Protein AF-A0A433VW02-F1 (afdb_monomer_lite)

InterPro domains:
  IPR007791 Co-chaperone DjlA, N-terminal [PF05099] (70-134)
  IPR029024 TerB-like [G3DSA:1.10.3680.10] (3-135)
  IPR029024 TerB-like [SSF158682] (6-134)

Radius of gyration: 13.64 Å; chains: 1; bounding box: 32×32×31 Å

Organism: NCBI:txid232991

Sequence (135 aa):
MLKSLQSFLGVLSQPESHQDEREATIELMIMTMYVDKSLKLAEDDVINQYLSHITWESPLTIEQYLGKATARVRASLSDAEKRKTLLEEINTKFSSREVKQQALKACHNLAAADGDLISEEKEFLDTVAQVFQVG

Secondary structure (DSSP, 8-state):
-HHHHHHHHHHHT-TTS-HHHHHHHHHHHHHHHTSSS---HHHHHHHHHHHHHS----SS-HHHHHHHHHHHHHHHTTSHHHHHHHHHHHHHH--SHHHHHHHHHHHHHHHGGGS---HHHHHHHHHHHHHHT--

pLDDT: mean 86.2, std 12.55, range [40.53, 96.94]

Structure (mmCIF, N/CA/C/O backbone):
data_AF-A0A433VW02-F1
#
_entry.id   AF-A0A433VW02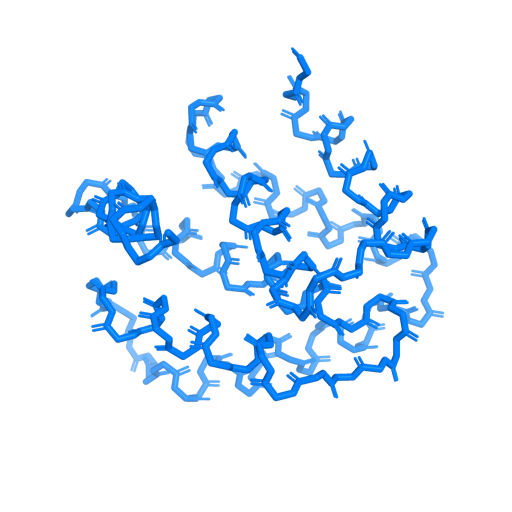-F1
#
loop_
_atom_site.group_PDB
_atom_site.id
_atom_site.type_symbol
_atom_site.label_atom_id
_atom_site.label_alt_id
_atom_site.label_comp_id
_atom_site.label_asym_id
_atom_site.label_entity_id
_atom_site.label_seq_id
_atom_site.pdbx_PDB_ins_code
_atom_site.Cartn_x
_atom_site.Cartn_y
_atom_site.Cartn_z
_atom_site.occupancy
_atom_site.B_iso_or_equiv
_atom_site.auth_seq_id
_atom_site.auth_comp_id
_atom_site.auth_asym_id
_atom_site.auth_atom_id
_atom_site.pdbx_PDB_model_num
ATOM 1 N N . MET A 1 1 ? -5.522 -18.968 -11.756 1.00 46.88 1 MET A N 1
ATOM 2 C CA . MET A 1 1 ? -5.396 -17.541 -11.396 1.00 46.88 1 MET A CA 1
ATOM 3 C C . MET A 1 1 ? -6.634 -16.998 -10.687 1.00 46.88 1 MET A C 1
ATOM 5 O O . MET A 1 1 ? -6.520 -16.710 -9.511 1.00 46.88 1 MET A O 1
ATOM 9 N N . LEU A 1 2 ? -7.828 -16.957 -11.298 1.00 40.53 2 LEU A N 1
ATOM 10 C CA . LEU A 1 2 ? -9.026 -16.326 -10.691 1.00 40.53 2 LEU A CA 1
ATOM 11 C C . LEU A 1 2 ? -9.429 -16.823 -9.281 1.00 40.53 2 LEU A C 1
ATOM 13 O O . LEU A 1 2 ? -9.805 -16.018 -8.435 1.00 40.53 2 LEU A O 1
ATOM 17 N N . LYS A 1 3 ? -9.294 -18.126 -8.982 1.00 45.38 3 LYS A N 1
ATOM 18 C CA . LYS A 1 3 ? -9.642 -18.674 -7.652 1.00 45.38 3 LYS A CA 1
ATOM 19 C C . LYS A 1 3 ? -8.754 -18.158 -6.512 1.00 45.38 3 LYS A C 1
ATOM 21 O O . LYS A 1 3 ? -9.247 -18.033 -5.394 1.00 45.38 3 LYS A O 1
ATOM 26 N N . SER A 1 4 ? -7.469 -17.874 -6.760 1.00 54.41 4 SER A N 1
ATOM 27 C CA . SER A 1 4 ? -6.584 -17.378 -5.695 1.00 54.41 4 SER A CA 1
ATOM 28 C C . SER A 1 4 ? -6.826 -15.903 -5.408 1.00 54.41 4 SER A C 1
ATOM 30 O O . SER A 1 4 ? -6.734 -15.512 -4.252 1.00 54.41 4 SER A O 1
ATOM 32 N N . LEU A 1 5 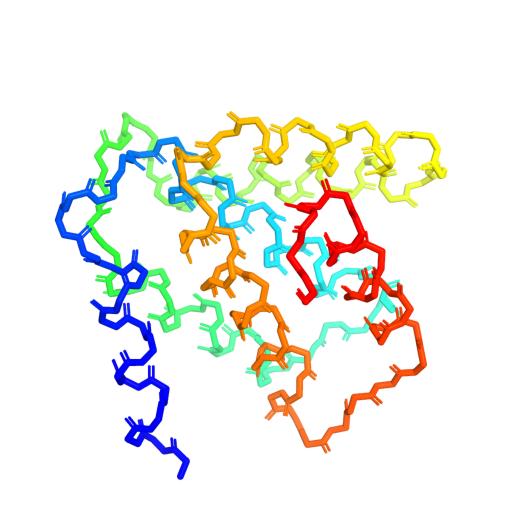? -7.197 -15.117 -6.426 1.00 53.28 5 LEU A N 1
ATOM 33 C CA . LEU A 1 5 ? -7.544 -13.707 -6.270 1.00 53.28 5 LEU A CA 1
ATOM 34 C C . LEU A 1 5 ? -8.869 -13.537 -5.510 1.00 53.28 5 LEU A C 1
ATOM 36 O O . LEU A 1 5 ? -8.925 -12.770 -4.563 1.00 53.28 5 LEU A O 1
ATOM 40 N N . GLN A 1 6 ? -9.904 -14.326 -5.819 1.00 57.38 6 GLN A N 1
ATOM 41 C CA . GLN A 1 6 ? -11.182 -14.285 -5.084 1.00 57.38 6 GLN A CA 1
ATOM 42 C C . GLN A 1 6 ? -11.047 -14.710 -3.614 1.00 57.38 6 GLN A C 1
ATOM 44 O O . GLN A 1 6 ? -11.581 -14.054 -2.724 1.00 57.38 6 GLN A O 1
ATOM 49 N N . SER A 1 7 ? -10.296 -15.785 -3.342 1.00 57.34 7 SER A N 1
ATOM 50 C CA . SER A 1 7 ? -9.976 -16.210 -1.970 1.00 57.34 7 SER A CA 1
ATOM 51 C C . SER A 1 7 ? -9.201 -15.139 -1.204 1.00 57.34 7 SER A C 1
ATOM 53 O O . SER A 1 7 ? -9.355 -15.019 0.006 1.00 57.34 7 SER A O 1
ATOM 55 N N . PHE A 1 8 ? -8.350 -14.401 -1.904 1.00 60.44 8 PHE A N 1
ATOM 56 C CA . PHE A 1 8 ? -7.512 -13.362 -1.343 1.00 60.44 8 PHE A CA 1
ATOM 57 C C . PHE A 1 8 ? -8.312 -12.087 -1.028 1.00 60.44 8 PHE A C 1
ATOM 59 O O . PHE A 1 8 ? -8.275 -11.596 0.099 1.00 60.44 8 PHE A O 1
ATOM 66 N N . LEU A 1 9 ? -9.109 -11.612 -1.988 1.00 61.78 9 LEU A N 1
ATOM 67 C CA . LEU A 1 9 ? -10.003 -10.468 -1.819 1.00 61.78 9 LEU A CA 1
ATOM 68 C C . LEU A 1 9 ? -11.028 -10.717 -0.712 1.00 61.78 9 LEU A C 1
ATOM 70 O O . LEU A 1 9 ? -11.280 -9.822 0.086 1.00 61.78 9 LEU A O 1
ATOM 74 N N . GLY A 1 10 ? -11.552 -11.941 -0.590 1.00 61.34 10 GLY A N 1
ATOM 75 C CA . GLY A 1 10 ? -12.491 -12.304 0.475 1.00 61.34 10 GLY A CA 1
ATOM 76 C C . GLY A 1 10 ? -11.913 -12.236 1.893 1.00 61.34 10 GLY A C 1
ATOM 77 O O . GLY A 1 10 ? -12.675 -12.193 2.853 1.00 61.34 10 GLY A O 1
ATOM 78 N N . VAL A 1 11 ? -10.587 -12.217 2.045 1.00 60.25 11 VAL A N 1
ATOM 79 C CA . VAL A 1 11 ? -9.917 -12.085 3.346 1.00 60.25 11 VAL A CA 1
ATOM 80 C C . VAL A 1 11 ? -9.691 -10.614 3.711 1.00 60.25 11 VAL A C 1
ATOM 82 O O . VAL A 1 11 ? -9.903 -10.235 4.855 1.00 60.25 11 VAL A O 1
ATOM 85 N N . LEU A 1 12 ? -9.339 -9.764 2.744 1.00 59.03 12 LEU A N 1
ATOM 86 C CA . LEU A 1 12 ? -9.226 -8.320 2.983 1.00 59.03 12 LEU A CA 1
ATOM 87 C C . LEU A 1 12 ? -10.582 -7.599 3.013 1.00 59.03 12 LEU A C 1
ATOM 89 O O . LEU A 1 12 ? -10.715 -6.535 3.605 1.00 59.03 12 LEU A O 1
ATOM 93 N N . SER A 1 13 ? -11.599 -8.191 2.390 1.00 59.53 13 SER A N 1
ATOM 94 C CA . SER A 1 13 ? -12.973 -7.675 2.364 1.00 59.53 13 SER A CA 1
ATOM 95 C C . SER A 1 13 ? -13.820 -8.212 3.522 1.00 59.53 13 SER A C 1
ATOM 97 O O . SER A 1 13 ? -15.049 -8.151 3.463 1.00 59.53 13 SER A O 1
ATOM 99 N N . GLN A 1 14 ? -13.189 -8.794 4.551 1.00 62.41 14 GLN A N 1
ATOM 100 C CA . GLN A 1 14 ? -13.905 -9.315 5.714 1.00 62.41 14 GLN A CA 1
ATOM 101 C C . GLN A 1 14 ? -14.678 -8.175 6.398 1.00 62.41 14 GLN A C 1
ATOM 103 O O . GLN A 1 14 ? -14.114 -7.097 6.601 1.00 62.41 14 GLN A O 1
ATOM 108 N N . PRO A 1 15 ? -15.935 -8.409 6.816 1.00 55.59 15 PRO A N 1
ATOM 109 C CA . PRO A 1 15 ? -16.729 -7.416 7.539 1.00 55.59 15 PRO A CA 1
ATOM 110 C C . PRO A 1 15 ? -16.051 -6.915 8.821 1.00 55.59 15 PRO A C 1
ATOM 112 O O . PRO A 1 15 ? -16.314 -5.800 9.254 1.00 55.59 15 PRO A O 1
ATOM 115 N N . GLU A 1 16 ? -15.177 -7.733 9.416 1.00 59.25 16 GLU A N 1
ATOM 116 C CA . GLU A 1 16 ? -14.451 -7.402 10.647 1.00 59.25 16 GLU A CA 1
ATOM 117 C C . GLU A 1 16 ? -13.255 -6.463 10.432 1.00 59.25 16 GLU A C 1
ATOM 119 O O . GLU A 1 16 ? -12.751 -5.909 11.404 1.00 59.25 16 GLU A O 1
ATOM 124 N N . SER A 1 17 ? -12.812 -6.241 9.186 1.00 66.69 17 SER A N 1
ATOM 125 C CA . SER A 1 17 ? -11.786 -5.232 8.908 1.00 66.69 17 SER A CA 1
ATOM 126 C C . SER A 1 17 ? -12.359 -3.835 9.134 1.00 66.69 17 SER A C 1
ATOM 128 O O . SER A 1 17 ? -13.411 -3.496 8.586 1.00 66.69 17 SER A O 1
ATOM 130 N N . HIS A 1 18 ? -11.661 -3.011 9.911 1.00 86.31 18 HIS A N 1
ATOM 131 C CA . HIS A 1 18 ? -12.082 -1.638 10.177 1.00 86.31 18 HIS A CA 1
ATOM 132 C C . HIS A 1 18 ? -11.855 -0.740 8.951 1.00 86.31 18 HIS A C 1
ATOM 134 O O . HIS A 1 18 ? -10.903 -0.934 8.197 1.00 86.31 18 HIS A O 1
ATOM 140 N N . GLN A 1 19 ? -12.687 0.292 8.770 1.00 91.25 19 GLN A N 1
ATOM 141 C CA . GLN A 1 19 ? -12.555 1.259 7.667 1.00 91.25 19 GLN A CA 1
ATOM 142 C C . GLN A 1 19 ? -11.122 1.821 7.535 1.00 91.25 19 GLN A C 1
ATOM 144 O O . GLN A 1 19 ? -10.610 1.915 6.423 1.00 91.25 19 GLN A O 1
ATOM 149 N N . ASP A 1 20 ? -10.446 2.099 8.655 1.00 92.50 20 ASP A N 1
ATOM 150 C CA . ASP A 1 20 ? -9.046 2.546 8.698 1.00 92.50 20 ASP A CA 1
ATOM 151 C C . ASP A 1 20 ? -8.062 1.559 8.036 1.00 92.50 20 ASP A C 1
ATOM 153 O O . ASP A 1 20 ? -7.098 1.981 7.400 1.00 92.50 20 ASP A O 1
ATOM 157 N N . GLU A 1 21 ? -8.293 0.250 8.153 1.00 92.25 21 GLU A N 1
ATOM 158 C CA . GLU A 1 21 ? -7.456 -0.786 7.532 1.00 92.25 21 GLU A CA 1
ATOM 159 C C . GLU A 1 21 ? -7.724 -0.903 6.033 1.00 92.25 21 GLU A C 1
ATOM 161 O O . GLU A 1 21 ? -6.799 -1.117 5.246 1.00 92.25 21 GLU A O 1
ATOM 166 N N . ARG A 1 22 ? -8.986 -0.733 5.622 1.00 92.06 22 ARG A N 1
ATOM 167 C CA . ARG A 1 22 ? -9.374 -0.718 4.205 1.00 92.06 22 ARG A CA 1
ATOM 168 C C . ARG A 1 22 ? -8.726 0.474 3.505 1.00 92.06 22 ARG A C 1
ATOM 170 O O . ARG A 1 22 ? -8.117 0.308 2.452 1.00 92.06 22 ARG A O 1
ATOM 177 N N . GLU A 1 23 ? -8.791 1.643 4.136 1.00 95.00 23 GLU A N 1
ATOM 178 C CA . GLU A 1 23 ? -8.110 2.872 3.724 1.00 95.00 23 GLU A CA 1
ATOM 179 C C . GLU A 1 23 ? -6.589 2.683 3.629 1.00 95.00 23 GLU A C 1
ATOM 181 O O . GLU A 1 23 ? -6.000 2.935 2.577 1.00 95.00 23 GLU A O 1
ATOM 186 N N . ALA A 1 24 ? -5.963 2.138 4.674 1.00 95.19 24 ALA A N 1
ATOM 187 C CA . ALA A 1 24 ? -4.529 1.852 4.691 1.00 95.19 24 ALA A CA 1
ATOM 188 C C . ALA A 1 24 ? -4.104 0.850 3.602 1.00 95.19 24 ALA A C 1
ATOM 190 O O . ALA A 1 24 ? -3.046 1.004 2.992 1.00 95.19 24 ALA A O 1
ATOM 191 N N . THR A 1 25 ? -4.939 -0.152 3.316 1.00 94.06 25 THR A N 1
ATOM 192 C CA . THR A 1 25 ? -4.699 -1.115 2.231 1.00 94.06 25 THR A CA 1
ATOM 193 C C . THR A 1 25 ? -4.752 -0.430 0.868 1.00 94.06 25 THR A C 1
ATOM 195 O O . THR A 1 25 ? -3.871 -0.662 0.046 1.00 94.06 25 THR A O 1
ATOM 198 N N . ILE A 1 26 ? -5.729 0.455 0.636 1.00 94.44 26 ILE A N 1
ATOM 199 C CA . ILE A 1 26 ? -5.814 1.244 -0.603 1.00 94.44 26 ILE A CA 1
ATOM 200 C C . ILE A 1 26 ? -4.568 2.119 -0.762 1.00 94.44 26 ILE A C 1
ATOM 202 O O . ILE A 1 26 ? -3.958 2.114 -1.828 1.00 94.44 26 ILE A O 1
ATOM 206 N N . GLU A 1 27 ? -4.154 2.840 0.284 1.00 96.31 27 GLU A N 1
ATOM 207 C CA . GLU A 1 27 ? -2.942 3.668 0.229 1.00 96.31 27 GLU A CA 1
ATOM 208 C C . GLU A 1 27 ? -1.700 2.831 -0.098 1.00 96.31 27 GLU A C 1
ATOM 210 O O . GLU A 1 27 ? -0.911 3.231 -0.952 1.00 96.31 27 GLU A O 1
ATOM 215 N N . LEU A 1 28 ? -1.555 1.648 0.505 1.00 96.06 28 LEU A N 1
ATOM 216 C CA . LEU A 1 28 ? -0.438 0.743 0.234 1.00 96.06 28 LEU A CA 1
ATOM 217 C C . LEU A 1 28 ? -0.451 0.197 -1.206 1.00 96.06 28 LEU A C 1
ATOM 219 O O . LEU A 1 28 ? 0.596 0.145 -1.856 1.00 96.06 28 LEU A O 1
ATOM 223 N N . MET A 1 29 ? -1.625 -0.169 -1.727 1.00 94.50 29 MET A N 1
ATOM 224 C CA . MET A 1 29 ? -1.782 -0.612 -3.116 1.00 94.50 29 MET A CA 1
ATOM 225 C C . MET A 1 29 ? -1.403 0.502 -4.096 1.00 94.50 29 MET A C 1
ATOM 227 O O . MET A 1 29 ? -0.628 0.267 -5.018 1.00 94.50 29 MET A O 1
ATOM 231 N N . ILE A 1 30 ? -1.848 1.737 -3.850 1.00 94.81 30 ILE A N 1
ATOM 232 C CA . ILE A 1 30 ? -1.446 2.900 -4.653 1.00 94.81 30 ILE A CA 1
ATOM 233 C C . ILE A 1 30 ? 0.068 3.127 -4.542 1.00 94.81 30 ILE A C 1
ATOM 235 O O . ILE A 1 30 ? 0.722 3.358 -5.552 1.00 94.81 30 ILE A O 1
ATOM 239 N N . MET A 1 31 ? 0.663 3.048 -3.347 1.00 95.00 31 MET A N 1
ATOM 240 C CA . MET A 1 31 ? 2.123 3.171 -3.210 1.00 95.00 31 MET A CA 1
ATOM 241 C C . MET A 1 31 ? 2.869 2.146 -4.065 1.00 95.00 31 MET A C 1
ATOM 243 O O . MET A 1 31 ? 3.868 2.509 -4.679 1.00 95.00 31 MET A O 1
ATOM 247 N N . THR A 1 32 ? 2.357 0.916 -4.127 1.00 93.00 32 THR A N 1
ATOM 248 C CA . THR A 1 32 ? 2.916 -0.166 -4.948 1.00 93.00 32 THR A CA 1
ATOM 249 C C . THR A 1 32 ? 2.866 0.195 -6.433 1.00 93.00 32 THR A C 1
ATOM 251 O O . THR A 1 32 ? 3.914 0.253 -7.060 1.00 93.00 32 THR A O 1
ATOM 254 N N . MET A 1 33 ? 1.693 0.569 -6.957 1.00 90.38 33 MET A N 1
ATOM 255 C CA . MET A 1 33 ? 1.506 0.909 -8.381 1.00 90.38 33 MET A CA 1
ATOM 256 C C . MET A 1 33 ? 2.349 2.104 -8.852 1.00 90.38 33 MET A C 1
ATOM 258 O O . MET A 1 33 ? 2.628 2.267 -10.033 1.00 90.38 33 MET A O 1
ATOM 262 N N . TYR A 1 34 ? 2.701 3.021 -7.948 1.00 90.38 34 TYR A N 1
ATOM 263 C CA . TYR A 1 34 ? 3.430 4.236 -8.314 1.00 90.38 34 TYR A CA 1
ATOM 264 C C . TYR A 1 34 ? 4.946 4.141 -8.089 1.00 90.38 34 TYR A C 1
ATOM 266 O O . TYR A 1 34 ? 5.650 5.115 -8.387 1.00 90.38 34 TYR A O 1
ATOM 274 N N . VAL A 1 35 ? 5.468 3.028 -7.558 1.00 86.00 35 VAL A N 1
ATOM 275 C CA . VAL A 1 35 ? 6.882 2.949 -7.163 1.00 86.00 35 VAL A CA 1
ATOM 276 C C . VAL A 1 35 ? 7.834 2.909 -8.358 1.00 86.00 35 VAL A C 1
ATOM 278 O O . VAL A 1 35 ? 8.873 3.570 -8.334 1.00 86.00 35 VAL A O 1
ATOM 281 N N . ASP A 1 36 ? 7.442 2.229 -9.430 1.00 80.94 36 ASP A N 1
ATOM 282 C CA . ASP A 1 36 ? 8.205 2.103 -10.673 1.00 80.94 36 ASP A CA 1
ATOM 283 C C . ASP A 1 36 ? 7.870 3.195 -11.713 1.00 80.94 36 ASP A C 1
ATOM 285 O O . ASP A 1 36 ? 8.537 3.332 -12.741 1.00 80.94 36 ASP A O 1
ATOM 289 N N . LYS A 1 37 ? 6.859 4.026 -11.418 1.00 76.31 37 LYS A N 1
ATOM 290 C CA . LYS A 1 37 ? 6.305 5.078 -12.289 1.00 76.31 37 LYS A CA 1
ATOM 291 C C . LYS A 1 37 ? 5.689 4.549 -13.594 1.00 76.31 37 LYS A C 1
ATOM 293 O O . LYS A 1 37 ? 5.519 5.343 -14.526 1.00 76.31 37 LYS A O 1
ATOM 298 N N . SER A 1 38 ? 5.321 3.271 -13.671 1.00 76.94 38 SER A N 1
ATOM 299 C CA . SER A 1 38 ? 4.697 2.652 -14.842 1.00 76.94 38 SER A CA 1
ATOM 300 C C . SER A 1 38 ? 3.387 1.957 -14.466 1.00 76.94 38 SER A C 1
ATOM 302 O O . SER A 1 38 ? 3.338 0.748 -14.307 1.00 76.94 38 SER A O 1
ATOM 304 N N . LEU A 1 39 ? 2.286 2.708 -14.493 1.00 78.69 39 LEU A N 1
ATOM 305 C CA . LEU A 1 39 ? 0.949 2.149 -14.281 1.00 78.69 39 LEU A CA 1
ATOM 306 C C . LEU A 1 39 ? 0.553 1.201 -15.425 1.00 78.69 39 LEU A C 1
ATOM 308 O O . LEU A 1 39 ? 0.494 1.620 -16.591 1.00 78.69 39 LEU A O 1
ATOM 312 N N . LYS A 1 40 ? 0.256 -0.059 -15.101 1.00 83.00 40 LYS A N 1
ATOM 313 C CA . LYS A 1 40 ? -0.242 -1.063 -16.050 1.00 83.00 40 LYS A CA 1
ATOM 314 C C . LYS A 1 40 ? -1.751 -1.258 -15.916 1.00 83.00 40 LYS A C 1
ATOM 316 O O . LYS A 1 40 ? -2.308 -1.267 -14.824 1.00 83.00 40 LYS A O 1
ATOM 321 N N . LEU A 1 41 ? -2.408 -1.567 -17.038 1.00 82.75 41 LEU A N 1
ATOM 322 C CA . LEU A 1 41 ? -3.839 -1.910 -17.055 1.00 82.75 41 LEU A CA 1
ATOM 323 C C . LEU A 1 41 ? -4.177 -3.114 -16.155 1.00 82.75 41 LEU A C 1
ATOM 325 O O . LEU A 1 41 ? -5.245 -3.151 -15.555 1.00 82.75 41 LEU A O 1
ATOM 329 N N . ALA A 1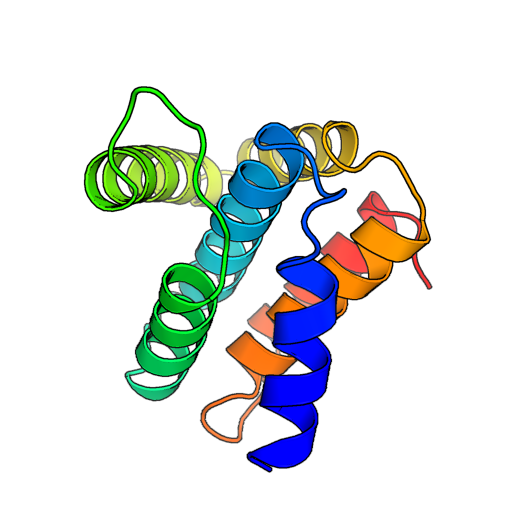 42 ? -3.273 -4.094 -16.052 1.00 81.62 42 ALA A N 1
ATOM 330 C CA . ALA A 1 42 ? -3.488 -5.270 -15.211 1.00 81.62 42 ALA A CA 1
ATOM 331 C C . ALA A 1 42 ? -3.517 -4.919 -13.712 1.00 81.62 42 ALA A C 1
ATOM 333 O O . ALA A 1 42 ? -4.283 -5.514 -12.956 1.00 81.62 42 ALA A O 1
ATOM 334 N N . GLU A 1 43 ? -2.725 -3.936 -13.285 1.00 83.88 43 GLU A N 1
ATOM 335 C CA . GLU A 1 43 ? -2.723 -3.449 -11.906 1.00 83.88 43 GLU A CA 1
ATOM 336 C C . GLU A 1 43 ? -3.993 -2.648 -11.604 1.00 83.88 43 GLU A C 1
ATOM 338 O O . GLU A 1 43 ? -4.626 -2.861 -10.565 1.00 83.88 43 GLU A O 1
ATOM 343 N N . ASP A 1 44 ? -4.414 -1.793 -12.547 1.00 86.81 44 ASP A N 1
ATOM 344 C CA . ASP A 1 44 ? -5.688 -1.066 -12.479 1.00 86.81 44 ASP A CA 1
ATOM 345 C C . ASP A 1 44 ? -6.866 -2.040 -12.298 1.00 86.81 44 ASP A C 1
ATOM 347 O O . ASP A 1 44 ? -7.746 -1.825 -11.461 1.00 86.81 44 ASP A O 1
ATOM 351 N N . ASP A 1 45 ? -6.878 -3.156 -13.028 1.00 86.88 45 ASP A N 1
ATOM 352 C CA . ASP A 1 45 ? -7.913 -4.182 -12.887 1.00 86.88 45 ASP A CA 1
ATOM 353 C C . ASP A 1 45 ? -7.906 -4.835 -11.497 1.00 86.88 45 ASP A C 1
ATOM 355 O O . ASP A 1 45 ? -8.974 -5.121 -10.946 1.00 86.88 45 ASP A O 1
ATOM 359 N N . VAL A 1 46 ? -6.732 -5.071 -10.902 1.00 86.62 46 VAL A N 1
ATOM 360 C CA . VAL A 1 46 ? -6.619 -5.683 -9.568 1.00 86.62 46 VAL A CA 1
ATOM 361 C C . VAL A 1 46 ? -7.093 -4.727 -8.476 1.00 86.62 46 VAL A C 1
ATOM 363 O O . VAL A 1 46 ? -7.867 -5.146 -7.607 1.00 86.62 46 VAL A O 1
ATOM 366 N N . ILE A 1 47 ? -6.690 -3.453 -8.513 1.00 88.88 47 ILE A N 1
ATOM 367 C CA . ILE A 1 47 ? -7.171 -2.474 -7.529 1.00 88.88 47 ILE A CA 1
ATOM 368 C C . ILE A 1 47 ? -8.676 -2.234 -7.686 1.00 88.88 47 ILE A C 1
ATOM 370 O O . ILE A 1 47 ? -9.393 -2.259 -6.690 1.00 88.88 47 ILE A O 1
ATOM 374 N N . ASN A 1 48 ? -9.199 -2.129 -8.911 1.00 90.25 48 ASN A N 1
ATOM 375 C CA . ASN A 1 48 ? -10.640 -1.981 -9.140 1.00 90.25 48 ASN A CA 1
ATOM 376 C C . ASN A 1 48 ? -11.433 -3.200 -8.649 1.00 90.25 48 ASN A C 1
ATOM 378 O O . ASN A 1 48 ? -12.495 -3.055 -8.037 1.00 90.25 48 ASN A O 1
ATOM 382 N N . GLN A 1 49 ? -10.906 -4.411 -8.849 1.00 87.81 49 GLN A N 1
ATOM 383 C CA . GLN A 1 49 ? -11.506 -5.616 -8.282 1.00 87.81 49 GLN A CA 1
ATOM 384 C C . GLN A 1 49 ? -11.523 -5.566 -6.756 1.00 87.81 49 GLN A C 1
ATOM 386 O O . GLN A 1 49 ? -12.567 -5.850 -6.173 1.00 87.81 49 GLN A O 1
ATOM 391 N N . TYR A 1 50 ? -10.432 -5.157 -6.108 1.00 86.94 50 TYR A N 1
ATOM 392 C CA . TYR A 1 50 ? -10.411 -4.970 -4.657 1.00 86.94 50 TYR A CA 1
ATOM 393 C C . TYR A 1 50 ? -11.479 -3.974 -4.189 1.00 86.94 50 TYR A C 1
ATOM 395 O O . TYR A 1 50 ? -12.317 -4.320 -3.356 1.00 86.94 50 TYR A O 1
ATOM 403 N N . LEU A 1 51 ? -11.525 -2.787 -4.796 1.00 89.88 51 LEU A N 1
ATOM 404 C CA . LEU A 1 51 ? -12.493 -1.740 -4.459 1.00 89.88 51 LEU A CA 1
ATOM 405 C C . LEU A 1 51 ? -13.951 -2.195 -4.626 1.00 89.88 51 LEU A C 1
ATOM 407 O O . LEU A 1 51 ? -14.808 -1.796 -3.845 1.00 89.88 51 LEU A O 1
ATOM 411 N N . SER A 1 52 ? -14.238 -3.057 -5.606 1.00 89.06 52 SER A N 1
ATOM 412 C CA . SER A 1 52 ? -15.591 -3.593 -5.825 1.00 89.06 52 SER A CA 1
ATOM 413 C C . SER A 1 52 ? -16.040 -4.654 -4.807 1.00 89.06 52 SER A C 1
ATOM 415 O O . SER A 1 52 ? -17.233 -4.943 -4.731 1.00 89.06 52 SER A O 1
ATOM 417 N N . HIS A 1 53 ? -15.112 -5.248 -4.046 1.00 86.56 53 HIS A N 1
ATOM 418 C CA . HIS A 1 53 ? -15.410 -6.326 -3.091 1.00 86.56 53 HIS A CA 1
ATOM 419 C C . HIS A 1 53 ? -15.409 -5.871 -1.631 1.00 86.56 53 HIS A C 1
ATOM 421 O O . HIS A 1 53 ? -16.017 -6.542 -0.795 1.00 86.56 53 HIS A O 1
ATOM 427 N N . ILE A 1 54 ? -14.754 -4.755 -1.311 1.00 86.25 54 ILE A N 1
ATOM 428 C CA . ILE A 1 54 ? -14.741 -4.240 0.056 1.00 86.25 54 ILE A CA 1
ATOM 429 C C . ILE A 1 54 ? -16.097 -3.655 0.447 1.00 86.25 54 ILE A C 1
ATOM 431 O O . ILE A 1 54 ? -16.795 -3.024 -0.344 1.00 86.25 54 ILE A O 1
ATOM 435 N N . THR A 1 55 ? -16.441 -3.808 1.723 1.00 88.00 55 THR A N 1
ATOM 436 C CA . THR A 1 55 ? -17.474 -2.963 2.326 1.00 88.00 55 THR A CA 1
ATOM 437 C C . THR A 1 55 ? -16.868 -1.583 2.566 1.00 88.00 55 THR A C 1
ATOM 439 O O . THR A 1 55 ? -15.725 -1.477 3.008 1.00 88.00 55 THR A O 1
ATOM 442 N N . TRP A 1 56 ? -17.597 -0.511 2.274 1.00 91.19 56 TRP A N 1
ATOM 443 C CA . TRP A 1 56 ? -17.101 0.852 2.454 1.00 91.19 56 TRP A CA 1
ATOM 444 C C . TRP A 1 56 ? -18.006 1.631 3.398 1.00 91.19 56 TRP A C 1
ATOM 446 O O . TRP A 1 56 ? -19.212 1.719 3.176 1.00 91.19 56 TRP A O 1
ATOM 456 N N . GLU A 1 57 ? -17.419 2.177 4.460 1.00 91.19 57 GLU A N 1
ATOM 457 C CA . GLU A 1 57 ? -18.138 2.795 5.583 1.00 91.19 57 GLU A CA 1
ATOM 458 C C . GLU A 1 57 ? -17.707 4.253 5.826 1.00 91.19 57 GLU A C 1
ATOM 460 O O . GLU A 1 57 ? -18.109 4.876 6.809 1.00 91.19 57 GLU A O 1
ATOM 465 N N . SER A 1 58 ? -16.895 4.824 4.931 1.00 90.25 58 SER A N 1
ATOM 466 C CA . SER A 1 58 ? -16.463 6.222 5.026 1.00 90.25 58 SER A CA 1
ATOM 467 C C . SER A 1 58 ? -17.580 7.189 4.609 1.00 90.25 58 SER A C 1
ATOM 469 O O . SER A 1 58 ? -18.340 6.895 3.685 1.00 90.25 58 SER A O 1
ATOM 471 N N . PRO A 1 59 ? -17.645 8.398 5.201 1.00 90.81 59 PRO A N 1
ATOM 472 C CA . PRO A 1 59 ? -18.475 9.486 4.683 1.00 90.81 59 PRO A CA 1
ATOM 473 C C . PRO A 1 59 ? -18.063 9.954 3.279 1.00 90.81 59 PRO A C 1
ATOM 475 O O . PRO A 1 59 ? -18.867 10.561 2.572 1.00 90.81 59 PRO A O 1
ATOM 478 N N . LEU A 1 60 ? -16.805 9.722 2.887 1.00 92.69 60 LEU A N 1
ATOM 479 C CA . LEU A 1 60 ? -16.337 9.952 1.523 1.00 92.69 60 LEU A CA 1
ATOM 480 C C . LEU A 1 60 ? -16.729 8.773 0.638 1.00 92.69 60 LEU A C 1
ATOM 482 O O . LEU A 1 60 ? -16.665 7.628 1.066 1.00 92.69 60 LEU A O 1
ATOM 486 N N . THR A 1 61 ? -17.045 9.038 -0.625 1.00 94.56 61 THR A N 1
ATOM 487 C CA . THR A 1 61 ? -17.095 7.970 -1.638 1.00 94.56 61 THR A CA 1
ATOM 488 C C . THR A 1 61 ? -15.706 7.356 -1.837 1.00 94.56 61 THR A C 1
ATOM 490 O O . THR A 1 61 ? -14.689 8.015 -1.585 1.00 94.56 61 THR A O 1
ATOM 493 N N . ILE A 1 62 ? -15.653 6.109 -2.312 1.00 93.81 62 ILE A N 1
ATOM 494 C CA . ILE A 1 62 ? -14.387 5.434 -2.632 1.00 93.81 62 ILE A CA 1
ATOM 495 C C . ILE A 1 62 ? -13.582 6.274 -3.627 1.00 93.81 62 ILE A C 1
ATOM 497 O O . ILE A 1 62 ? -12.386 6.465 -3.441 1.00 93.81 62 ILE A O 1
ATOM 501 N N . GLU A 1 63 ? -14.229 6.848 -4.641 1.00 93.62 63 GLU A N 1
ATOM 502 C CA . GLU A 1 63 ? -13.583 7.655 -5.676 1.00 93.62 63 GLU A CA 1
ATOM 503 C C . GLU A 1 63 ? -12.963 8.938 -5.103 1.00 93.62 63 GLU A C 1
ATOM 505 O O . GLU A 1 63 ? -11.833 9.301 -5.440 1.00 93.62 63 GLU A O 1
ATOM 510 N N . GLN A 1 64 ? -13.673 9.620 -4.196 1.00 95.50 64 GLN A N 1
ATOM 511 C CA . GLN A 1 64 ? -13.141 10.797 -3.500 1.00 95.50 64 GLN A CA 1
ATOM 512 C C . GLN A 1 64 ? -11.941 10.434 -2.626 1.00 95.50 64 GLN A C 1
ATOM 514 O O . GLN A 1 64 ? -10.946 11.167 -2.603 1.00 95.50 64 GLN A O 1
ATOM 519 N N . TYR A 1 65 ? -12.024 9.308 -1.915 1.00 96.06 65 TYR A N 1
ATOM 520 C CA . TYR A 1 65 ? -10.915 8.814 -1.114 1.00 96.06 65 TYR A CA 1
ATOM 521 C C . TYR A 1 65 ? -9.715 8.450 -1.994 1.00 96.06 65 TYR A C 1
ATOM 523 O O . TYR A 1 65 ? -8.605 8.892 -1.709 1.00 96.06 65 TYR A O 1
ATOM 531 N N . LEU A 1 66 ? -9.934 7.743 -3.105 1.00 94.81 66 LEU A N 1
ATOM 532 C CA . LEU A 1 66 ? -8.893 7.339 -4.047 1.00 94.81 66 LEU A CA 1
ATOM 533 C C . LEU A 1 66 ? -8.145 8.549 -4.613 1.00 94.81 66 LEU A C 1
ATOM 535 O O . LEU A 1 66 ? -6.914 8.554 -4.653 1.00 94.81 66 LEU A O 1
ATOM 539 N N . GLY A 1 67 ? -8.866 9.613 -4.982 1.00 94.56 67 GLY A N 1
ATOM 540 C CA . GLY A 1 67 ? -8.255 10.866 -5.427 1.00 94.56 67 GLY A CA 1
ATOM 541 C C . GLY A 1 67 ? -7.362 11.501 -4.353 1.00 94.56 67 GLY A C 1
ATOM 542 O O . GLY A 1 67 ? -6.234 11.912 -4.639 1.00 94.56 67 GLY A O 1
ATOM 543 N N . LYS A 1 68 ? -7.831 11.532 -3.099 1.00 96.00 68 LYS A N 1
ATOM 544 C CA . LYS A 1 68 ? -7.065 12.046 -1.951 1.00 96.00 68 LYS A CA 1
ATOM 545 C C . LYS A 1 68 ? -5.828 11.188 -1.659 1.00 96.00 68 LYS A C 1
ATOM 547 O O . LYS A 1 68 ? -4.734 11.734 -1.506 1.00 96.00 68 LYS A O 1
ATOM 552 N N . ALA A 1 69 ? -5.996 9.871 -1.602 1.00 95.88 69 ALA A N 1
ATOM 553 C CA . ALA A 1 69 ? -4.935 8.903 -1.346 1.00 95.88 69 ALA A CA 1
ATOM 554 C C . ALA A 1 69 ? -3.856 8.972 -2.435 1.00 95.88 69 ALA A C 1
ATOM 556 O O . ALA A 1 69 ? -2.674 9.110 -2.130 1.00 95.88 69 ALA A O 1
ATOM 557 N N . THR A 1 70 ? -4.257 9.019 -3.707 1.00 94.81 70 THR A N 1
ATOM 558 C CA . THR A 1 70 ? -3.339 9.164 -4.847 1.00 94.81 70 THR A CA 1
ATOM 559 C C . THR A 1 70 ? -2.510 10.442 -4.753 1.00 94.81 70 THR A C 1
ATOM 561 O O . THR A 1 70 ? -1.294 10.412 -4.944 1.00 94.81 70 THR A O 1
ATOM 564 N N . ALA A 1 71 ? -3.132 11.578 -4.421 1.00 95.00 71 ALA A N 1
ATOM 565 C CA . ALA A 1 71 ? -2.407 12.835 -4.243 1.00 95.00 71 ALA A CA 1
ATOM 566 C C . ALA A 1 71 ? -1.387 12.754 -3.092 1.00 95.00 71 ALA A C 1
ATOM 568 O O . ALA A 1 71 ? -0.245 13.194 -3.248 1.00 95.00 71 ALA A O 1
ATOM 569 N N . ARG A 1 72 ? -1.777 12.151 -1.961 1.00 95.25 72 ARG A N 1
ATOM 570 C CA . ARG A 1 72 ? -0.908 11.944 -0.792 1.00 95.25 72 ARG A CA 1
ATOM 571 C C . ARG A 1 72 ? 0.283 11.044 -1.121 1.00 95.25 72 ARG A C 1
ATOM 573 O O . ARG A 1 72 ? 1.416 11.416 -0.823 1.00 95.25 72 ARG A O 1
ATOM 580 N N . VAL A 1 73 ? 0.042 9.908 -1.775 1.00 94.56 73 VAL A N 1
ATOM 581 C CA . VAL A 1 73 ? 1.090 8.970 -2.200 1.00 94.56 73 VAL A CA 1
ATOM 582 C C . VAL A 1 73 ? 2.058 9.643 -3.166 1.00 94.56 73 VAL A C 1
ATOM 584 O O . VAL A 1 73 ? 3.263 9.641 -2.943 1.00 94.56 73 VAL A O 1
ATOM 587 N N . ARG A 1 74 ? 1.563 10.316 -4.208 1.00 92.62 74 ARG A N 1
ATOM 588 C CA . ARG A 1 74 ? 2.444 11.003 -5.166 1.00 92.62 74 ARG A CA 1
ATOM 589 C C . ARG A 1 74 ? 3.313 12.070 -4.497 1.00 92.62 74 ARG A C 1
ATOM 591 O O . ARG A 1 74 ? 4.474 12.228 -4.871 1.00 92.62 74 ARG A O 1
ATOM 598 N N . ALA A 1 75 ? 2.780 12.781 -3.501 1.00 93.25 75 ALA A N 1
ATOM 599 C CA . ALA A 1 75 ? 3.551 13.748 -2.726 1.00 93.25 75 ALA A CA 1
ATOM 600 C C . ALA A 1 75 ? 4.644 13.082 -1.869 1.00 93.25 75 ALA A C 1
ATOM 602 O O . ALA A 1 75 ? 5.734 13.646 -1.737 1.00 93.25 75 ALA A O 1
ATOM 603 N N . SER A 1 76 ? 4.388 11.892 -1.315 1.00 93.38 76 SER A N 1
ATOM 604 C CA . SER A 1 76 ? 5.367 11.170 -0.495 1.00 93.38 76 SER A CA 1
ATOM 605 C C . SER A 1 76 ? 6.474 10.523 -1.327 1.00 93.38 76 SER A C 1
ATOM 607 O O . SER A 1 76 ? 7.628 10.562 -0.920 1.00 93.38 76 SER A O 1
ATOM 609 N N . LEU A 1 77 ? 6.173 10.022 -2.529 1.00 88.06 77 LEU A N 1
ATOM 610 C CA . LEU A 1 77 ? 7.156 9.354 -3.396 1.00 88.06 77 LEU A CA 1
ATOM 611 C C . LEU A 1 77 ? 8.287 10.269 -3.892 1.00 88.06 77 LEU A C 1
ATOM 613 O O . LEU A 1 77 ? 9.317 9.774 -4.348 1.00 88.06 77 LEU A O 1
ATOM 617 N N . SER A 1 78 ? 8.120 11.590 -3.785 1.00 86.88 78 SER A N 1
ATOM 618 C CA . SER A 1 78 ? 9.155 12.572 -4.136 1.00 86.88 78 SER A CA 1
ATOM 619 C C . SER A 1 78 ? 10.352 12.601 -3.175 1.00 86.88 78 SER A C 1
ATOM 621 O O . SER A 1 78 ? 11.378 13.187 -3.514 1.00 86.88 78 SER A O 1
ATOM 623 N N . ASP A 1 79 ? 10.236 11.982 -1.998 1.00 90.88 79 ASP A N 1
ATOM 624 C CA . ASP A 1 79 ? 11.225 12.053 -0.925 1.00 90.88 79 ASP A CA 1
ATOM 625 C C . ASP A 1 79 ? 11.273 10.724 -0.149 1.00 90.88 79 ASP A C 1
ATOM 627 O O . ASP A 1 79 ? 10.241 10.159 0.213 1.00 90.88 79 ASP A O 1
ATOM 631 N N . ALA A 1 80 ? 12.476 10.194 0.088 1.00 88.94 80 ALA A N 1
ATOM 632 C CA . ALA A 1 80 ? 12.639 8.889 0.728 1.00 88.94 80 ALA A CA 1
ATOM 633 C C . ALA A 1 80 ? 12.126 8.864 2.178 1.00 88.94 80 ALA A C 1
ATOM 635 O O . ALA A 1 80 ? 11.501 7.879 2.576 1.00 88.94 80 ALA A O 1
ATOM 636 N N . GLU A 1 81 ? 12.325 9.945 2.936 1.00 92.25 81 GLU A N 1
ATOM 637 C CA . GLU A 1 81 ? 11.824 10.058 4.306 1.00 92.25 81 GLU A CA 1
ATOM 638 C C . GLU A 1 81 ? 10.302 10.178 4.303 1.00 92.25 81 GLU A C 1
ATOM 640 O O . GLU A 1 81 ? 9.641 9.451 5.036 1.00 92.25 81 GLU A O 1
ATOM 645 N N . LYS A 1 82 ? 9.711 10.987 3.413 1.00 94.50 82 LYS A N 1
ATOM 646 C CA . LYS A 1 82 ? 8.241 11.072 3.308 1.00 94.50 82 LYS A CA 1
ATOM 647 C C . LYS A 1 82 ? 7.608 9.742 2.914 1.00 94.50 82 LYS A C 1
ATOM 649 O O . LYS A 1 82 ? 6.554 9.393 3.445 1.00 94.50 82 LYS A O 1
ATOM 654 N N . ARG A 1 83 ? 8.225 9.003 1.985 1.00 93.25 83 ARG A N 1
ATOM 655 C CA . ARG A 1 83 ? 7.771 7.660 1.599 1.00 93.25 83 ARG A CA 1
ATOM 656 C C . ARG A 1 83 ? 7.801 6.715 2.799 1.00 93.25 83 ARG A C 1
ATOM 658 O O . ARG A 1 83 ? 6.821 6.012 3.032 1.00 93.25 83 ARG A O 1
ATOM 665 N N . LYS A 1 84 ? 8.891 6.727 3.569 1.00 93.75 84 LYS A N 1
ATOM 666 C CA . LYS A 1 84 ? 9.030 5.924 4.787 1.00 93.75 84 LYS A CA 1
ATOM 667 C C . LYS A 1 84 ? 8.001 6.315 5.851 1.00 93.75 84 LYS A C 1
ATOM 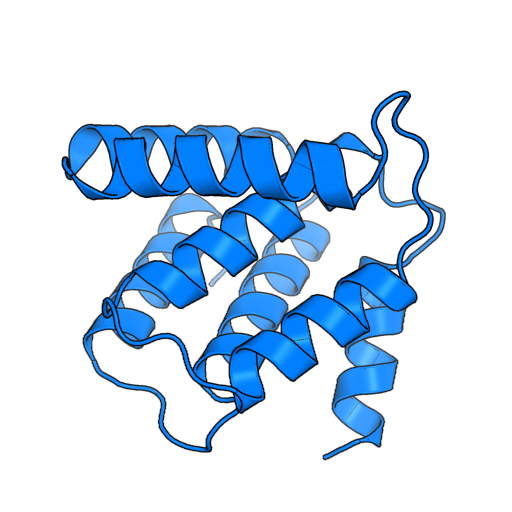669 O O . LYS A 1 84 ? 7.329 5.434 6.372 1.00 93.75 84 LYS A O 1
ATOM 674 N N . THR A 1 85 ? 7.821 7.609 6.119 1.00 95.88 85 THR A N 1
ATOM 675 C CA . THR A 1 85 ? 6.817 8.110 7.070 1.00 95.88 85 THR A CA 1
ATOM 676 C C . THR A 1 85 ? 5.411 7.665 6.683 1.00 95.88 85 THR A C 1
ATOM 678 O O . THR A 1 85 ? 4.687 7.160 7.533 1.00 95.88 85 THR A O 1
ATOM 681 N N . LEU A 1 86 ? 5.031 7.775 5.404 1.00 96.62 86 LEU A N 1
ATOM 682 C CA . LEU A 1 86 ? 3.718 7.308 4.953 1.00 96.62 86 LEU A CA 1
ATOM 683 C C . LEU A 1 86 ? 3.546 5.798 5.178 1.00 96.62 86 LEU A C 1
ATOM 685 O O . LEU A 1 86 ? 2.493 5.356 5.627 1.00 96.62 86 LEU A O 1
ATOM 689 N N . LEU A 1 87 ? 4.583 5.008 4.901 1.00 96.31 87 LEU A N 1
ATOM 690 C CA . LEU A 1 87 ? 4.543 3.563 5.108 1.00 96.31 87 LEU A CA 1
ATOM 691 C C . LEU A 1 87 ? 4.426 3.189 6.597 1.00 96.31 87 LEU A C 1
ATOM 693 O O . LEU A 1 87 ? 3.696 2.261 6.948 1.00 96.31 87 LEU A O 1
ATOM 697 N N . GLU A 1 88 ? 5.104 3.921 7.481 1.00 96.75 88 GLU A N 1
ATOM 698 C CA . GLU A 1 88 ? 4.967 3.774 8.934 1.00 96.75 88 GLU A CA 1
ATOM 699 C C . GLU A 1 88 ? 3.558 4.161 9.409 1.00 96.75 88 GLU A C 1
ATOM 701 O O . GLU A 1 88 ? 2.963 3.426 10.195 1.00 96.75 88 GLU A O 1
ATOM 706 N N . GLU A 1 89 ? 2.982 5.252 8.895 1.00 96.94 89 GLU A N 1
ATOM 707 C CA . GLU A 1 89 ? 1.603 5.664 9.188 1.00 96.94 89 GLU A CA 1
ATOM 708 C C . GLU A 1 89 ? 0.595 4.584 8.777 1.00 96.94 89 GLU A C 1
ATOM 710 O O . GLU A 1 89 ? -0.244 4.193 9.591 1.00 96.94 89 GLU A O 1
ATOM 715 N N . ILE A 1 90 ? 0.718 4.045 7.560 1.00 96.94 90 ILE A N 1
ATOM 716 C CA . ILE A 1 90 ? -0.087 2.917 7.065 1.00 96.94 90 ILE A CA 1
ATOM 717 C C . ILE A 1 90 ? 0.047 1.710 8.004 1.00 96.94 90 ILE A C 1
ATOM 719 O O . ILE A 1 90 ? -0.954 1.129 8.419 1.00 96.94 90 ILE A O 1
ATOM 723 N N . ASN A 1 91 ? 1.271 1.361 8.412 1.00 96.31 91 ASN A N 1
ATOM 724 C CA . ASN A 1 91 ? 1.528 0.238 9.316 1.00 96.31 91 ASN A CA 1
ATOM 725 C C . ASN A 1 91 ? 0.797 0.371 10.664 1.00 96.31 91 ASN A C 1
ATOM 727 O O . ASN A 1 91 ? 0.372 -0.638 11.230 1.00 96.31 91 ASN A O 1
ATOM 731 N N . THR A 1 92 ? 0.638 1.596 11.183 1.00 95.75 92 THR A N 1
ATOM 732 C CA . THR A 1 92 ? -0.078 1.832 12.452 1.00 95.75 92 THR A CA 1
ATOM 733 C C . THR A 1 92 ? -1.580 1.566 12.371 1.00 95.75 92 THR A C 1
ATOM 735 O O . THR A 1 92 ? -2.215 1.395 13.409 1.00 95.75 92 THR A O 1
ATOM 738 N N . LYS A 1 93 ? -2.153 1.528 11.161 1.00 94.75 93 LYS A N 1
ATOM 739 C CA . LYS A 1 93 ? -3.588 1.309 10.951 1.00 94.75 93 LYS A CA 1
ATOM 740 C C . LYS A 1 93 ? -3.992 -0.156 11.001 1.00 94.75 93 LYS A C 1
ATOM 742 O O . LYS A 1 93 ? -5.139 -0.443 11.316 1.00 94.75 93 LYS A O 1
ATOM 747 N N . PHE A 1 94 ? -3.067 -1.071 10.728 1.00 92.50 94 PHE A N 1
ATOM 748 C CA . PHE A 1 94 ? -3.349 -2.501 10.754 1.00 92.50 94 PHE A CA 1
ATOM 749 C C . PHE A 1 94 ? -3.344 -3.047 12.182 1.00 92.50 94 PHE A C 1
ATOM 751 O O . PHE A 1 94 ? -2.332 -2.973 12.884 1.00 92.50 94 PHE A O 1
ATOM 758 N N . SER A 1 95 ? -4.468 -3.637 12.591 1.00 89.88 95 SER A N 1
ATOM 759 C CA . SER A 1 95 ? -4.701 -4.102 13.964 1.00 89.88 95 SER A CA 1
ATOM 760 C C . SER A 1 95 ? -3.919 -5.362 14.341 1.00 89.88 95 SER A C 1
ATOM 762 O O . SER A 1 95 ? -3.635 -5.581 15.521 1.00 89.88 95 SER A O 1
ATOM 764 N N . SER A 1 96 ? -3.541 -6.188 13.360 1.00 89.25 96 SER A N 1
ATOM 765 C CA . SER A 1 96 ? -2.880 -7.470 13.603 1.00 89.25 96 SER A CA 1
ATOM 766 C C . SER A 1 96 ? -1.785 -7.791 12.583 1.00 89.25 96 SER A C 1
ATOM 768 O O . SER A 1 96 ? -1.705 -7.209 11.497 1.00 89.25 96 SER A O 1
ATOM 770 N N . ARG A 1 97 ? -0.916 -8.748 12.934 1.00 90.19 97 ARG A N 1
ATOM 771 C CA . ARG A 1 97 ? 0.135 -9.255 12.037 1.00 90.19 97 ARG A CA 1
ATOM 772 C C . ARG A 1 97 ? -0.474 -9.923 10.801 1.00 90.19 97 ARG A C 1
ATOM 774 O O . ARG A 1 97 ? 0.062 -9.789 9.705 1.00 90.19 97 ARG A O 1
ATOM 781 N N . GLU A 1 98 ? -1.590 -10.617 10.978 1.00 87.81 98 GLU A N 1
ATOM 782 C CA . GLU A 1 98 ? -2.314 -11.316 9.920 1.00 87.81 98 GLU A CA 1
ATOM 783 C C . GLU A 1 98 ? -2.842 -10.322 8.882 1.00 87.81 98 GLU A C 1
ATOM 785 O O . GLU A 1 98 ? -2.626 -10.531 7.689 1.00 87.81 98 GLU A O 1
ATOM 790 N N . VAL A 1 99 ? -3.439 -9.204 9.315 1.00 88.31 99 VAL A N 1
ATOM 791 C CA . VAL A 1 99 ? -3.902 -8.140 8.405 1.00 88.31 99 VAL A CA 1
ATOM 792 C C . VAL A 1 99 ? -2.725 -7.545 7.625 1.00 88.31 99 VAL A C 1
ATOM 794 O O . VAL A 1 99 ? -2.792 -7.411 6.404 1.00 88.31 99 VAL A O 1
ATOM 797 N N . LYS A 1 100 ? -1.593 -7.282 8.291 1.00 93.12 100 LYS A N 1
ATOM 798 C CA . LYS A 1 100 ? -0.366 -6.792 7.634 1.00 93.12 100 LYS A CA 1
ATOM 799 C C . LYS A 1 100 ? 0.157 -7.757 6.567 1.00 93.12 100 LYS A C 1
ATOM 801 O O . LYS A 1 100 ? 0.511 -7.330 5.470 1.00 93.12 100 LYS A O 1
ATOM 806 N N . GLN A 1 101 ? 0.188 -9.057 6.866 1.00 91.12 101 GLN A N 1
ATOM 807 C CA . GLN A 1 101 ? 0.590 -10.093 5.906 1.00 91.12 101 GLN A CA 1
ATOM 808 C C . GLN A 1 101 ? -0.351 -10.149 4.701 1.00 91.12 101 GLN A C 1
ATOM 810 O O . GLN A 1 101 ? 0.094 -10.334 3.568 1.00 91.12 101 GLN A O 1
ATOM 815 N N . GLN A 1 102 ? -1.651 -9.984 4.932 1.00 87.62 102 GLN A N 1
ATOM 816 C CA . GLN A 1 102 ? -2.644 -9.973 3.864 1.00 87.62 102 GLN A CA 1
ATOM 817 C C . GLN A 1 102 ? -2.503 -8.729 2.982 1.00 87.62 102 GLN A C 1
ATOM 819 O O . GLN A 1 102 ? -2.511 -8.863 1.759 1.00 87.62 102 GLN A O 1
ATOM 824 N N . ALA A 1 103 ? -2.300 -7.549 3.573 1.00 91.12 103 ALA A N 1
ATOM 825 C CA . ALA A 1 103 ? -2.058 -6.309 2.838 1.00 91.12 103 ALA A CA 1
ATOM 826 C C . ALA A 1 103 ? -0.778 -6.396 1.985 1.00 91.12 103 ALA A C 1
ATOM 828 O O . ALA A 1 103 ? -0.801 -6.068 0.798 1.00 91.12 103 ALA A O 1
ATOM 829 N N . LEU A 1 104 ? 0.317 -6.935 2.538 1.00 92.88 104 LEU A N 1
ATOM 830 C CA . LEU A 1 104 ? 1.551 -7.179 1.781 1.00 92.88 104 LEU A CA 1
ATOM 831 C C . LEU A 1 104 ? 1.324 -8.162 0.621 1.00 92.88 104 LEU A C 1
ATOM 833 O O . LEU A 1 104 ? 1.768 -7.928 -0.501 1.00 92.88 104 LEU A O 1
ATOM 837 N N . LYS A 1 105 ? 0.581 -9.248 0.859 1.00 89.44 105 LYS A N 1
ATOM 838 C CA . LYS A 1 105 ? 0.217 -10.202 -0.196 1.00 89.44 105 LYS A CA 1
ATOM 839 C C 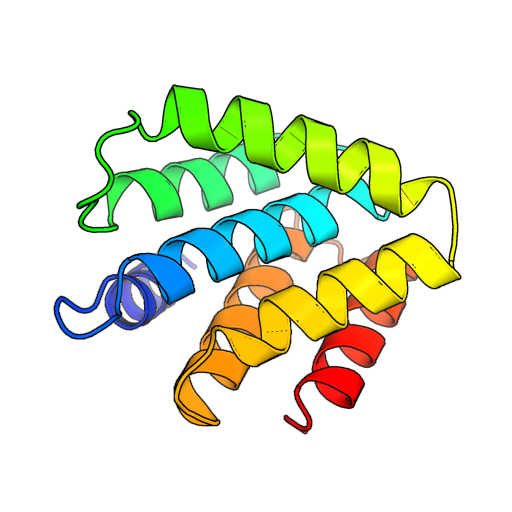. LYS A 1 105 ? -0.646 -9.557 -1.291 1.00 89.44 105 LYS A C 1
ATOM 841 O O . LYS A 1 105 ? -0.518 -9.951 -2.449 1.00 89.44 105 LYS A O 1
ATOM 846 N N . ALA A 1 106 ? -1.479 -8.566 -0.956 1.00 87.62 106 ALA A N 1
ATOM 847 C CA . ALA A 1 106 ? -2.218 -7.755 -1.934 1.00 87.62 106 ALA A CA 1
ATOM 848 C C . ALA A 1 106 ? -1.270 -7.086 -2.905 1.00 87.62 106 ALA A C 1
ATOM 850 O O . ALA A 1 106 ? -1.428 -7.213 -4.114 1.00 87.62 106 ALA A O 1
ATOM 851 N N . CYS A 1 107 ? -0.264 -6.431 -2.344 1.00 91.69 107 CYS A N 1
ATOM 852 C CA . CYS A 1 107 ? 0.697 -5.647 -3.091 1.00 91.69 107 CYS A CA 1
ATOM 853 C C . CYS A 1 107 ? 1.583 -6.544 -3.960 1.00 91.69 107 CYS A C 1
ATOM 855 O O . CYS A 1 107 ? 1.825 -6.212 -5.111 1.00 91.69 107 CYS A O 1
ATOM 857 N N . HIS A 1 108 ? 1.960 -7.735 -3.479 1.00 90.19 108 HIS A N 1
ATOM 858 C CA . HIS A 1 108 ? 2.628 -8.736 -4.321 1.00 90.19 108 HIS A CA 1
ATOM 859 C C . HIS A 1 108 ? 1.780 -9.178 -5.517 1.00 90.19 108 HIS A C 1
ATOM 861 O O . HIS A 1 108 ? 2.298 -9.282 -6.624 1.00 90.19 108 HIS A O 1
ATOM 867 N N . ASN A 1 109 ? 0.494 -9.472 -5.305 1.00 85.88 109 ASN A N 1
ATOM 868 C CA . ASN A 1 109 ? -0.386 -9.897 -6.396 1.00 85.88 109 ASN A CA 1
ATOM 869 C C . ASN A 1 109 ? -0.663 -8.761 -7.385 1.00 85.88 109 ASN A C 1
ATOM 871 O O . ASN A 1 109 ? -0.851 -9.032 -8.564 1.00 85.88 109 ASN A O 1
ATOM 875 N N . LEU A 1 110 ? -0.729 -7.527 -6.879 1.00 89.19 110 LEU A N 1
ATOM 876 C CA . LEU A 1 110 ? -0.903 -6.314 -7.665 1.00 89.19 110 LEU A CA 1
ATOM 877 C C . LEU A 1 110 ? 0.313 -6.084 -8.565 1.00 89.19 110 LEU A C 1
ATOM 879 O O . LEU A 1 110 ? 0.144 -6.081 -9.774 1.00 89.19 110 LEU A O 1
ATOM 883 N N . ALA A 1 111 ? 1.516 -6.013 -7.991 1.00 88.81 111 ALA A N 1
ATOM 884 C CA . ALA A 1 111 ? 2.752 -5.805 -8.748 1.00 88.81 111 ALA A CA 1
ATOM 885 C C . ALA A 1 111 ? 3.012 -6.935 -9.762 1.00 88.81 111 ALA A C 1
ATOM 887 O O . ALA A 1 111 ? 3.405 -6.701 -10.890 1.00 88.81 111 ALA A O 1
ATOM 888 N N . ALA A 1 112 ? 2.707 -8.189 -9.411 1.00 87.31 112 ALA A N 1
ATOM 889 C CA . ALA A 1 112 ? 2.874 -9.319 -10.330 1.00 87.31 112 ALA A CA 1
ATOM 890 C C . ALA A 1 112 ? 1.686 -9.532 -11.299 1.00 87.31 112 ALA A C 1
ATOM 892 O O . ALA A 1 112 ? 1.601 -10.595 -11.925 1.00 87.31 112 ALA A O 1
ATOM 893 N N . ALA A 1 113 ? 0.730 -8.598 -11.390 1.00 85.56 113 ALA A N 1
ATOM 894 C CA . ALA A 1 113 ? -0.518 -8.799 -12.134 1.00 85.56 113 ALA A CA 1
ATOM 895 C C . ALA A 1 113 ? -0.312 -8.914 -13.650 1.00 85.56 113 ALA A C 1
ATOM 897 O O . ALA A 1 113 ? -1.047 -9.651 -14.313 1.00 85.56 113 ALA A O 1
ATOM 898 N N . ASP A 1 114 ? 0.680 -8.214 -14.199 1.00 80.88 114 ASP A N 1
ATOM 899 C CA . ASP A 1 114 ? 1.044 -8.286 -15.617 1.00 80.88 114 ASP A CA 1
ATOM 900 C C . ASP A 1 114 ? 2.018 -9.439 -15.939 1.00 80.88 114 ASP A C 1
ATOM 902 O O . ASP A 1 114 ? 2.275 -9.724 -17.109 1.00 80.88 114 ASP A O 1
ATOM 906 N N . GLY A 1 115 ? 2.470 -10.165 -14.912 1.00 77.69 115 GLY A N 1
ATOM 907 C CA . GLY A 1 115 ? 3.373 -11.307 -15.017 1.00 77.69 115 GLY A CA 1
ATOM 908 C C . GLY A 1 115 ? 4.840 -10.987 -14.731 1.00 77.69 115 GLY A C 1
ATOM 909 O O . GLY A 1 115 ? 5.615 -11.938 -14.604 1.00 77.69 115 GLY A O 1
ATOM 910 N N . ASP A 1 116 ? 5.203 -9.714 -14.559 1.00 80.38 116 ASP A N 1
ATOM 911 C CA . ASP A 1 116 ? 6.577 -9.278 -14.327 1.00 80.38 116 ASP A CA 1
ATOM 912 C C . ASP A 1 116 ? 6.680 -8.500 -13.010 1.00 80.38 116 ASP A C 1
ATOM 914 O O . ASP A 1 116 ? 6.226 -7.375 -12.905 1.00 80.38 116 ASP A O 1
ATOM 918 N N . LEU A 1 117 ? 7.337 -9.083 -12.000 1.00 83.25 117 LEU A N 1
ATOM 919 C CA . LEU A 1 117 ? 7.719 -8.346 -10.792 1.00 83.25 117 LEU A CA 1
ATOM 920 C C . LEU A 1 117 ? 9.114 -7.752 -10.998 1.00 83.25 117 LEU A C 1
ATOM 922 O O . LEU A 1 117 ? 10.111 -8.488 -10.964 1.00 83.25 117 LEU A O 1
ATOM 926 N N . ILE A 1 118 ? 9.198 -6.443 -11.218 1.00 85.81 118 ILE A N 1
ATOM 927 C CA . ILE A 1 118 ? 10.478 -5.776 -11.486 1.00 85.81 118 ILE A CA 1
ATOM 928 C C . ILE A 1 118 ? 11.235 -5.440 -10.192 1.00 85.81 118 ILE A C 1
ATOM 930 O O . ILE A 1 118 ? 10.757 -5.646 -9.074 1.00 85.81 118 ILE A O 1
ATOM 934 N N . SER A 1 119 ? 12.486 -4.991 -10.331 1.00 87.44 119 SER A N 1
ATOM 935 C CA . SER A 1 119 ? 13.407 -4.868 -9.190 1.00 87.44 119 SER A CA 1
ATOM 936 C C . SER A 1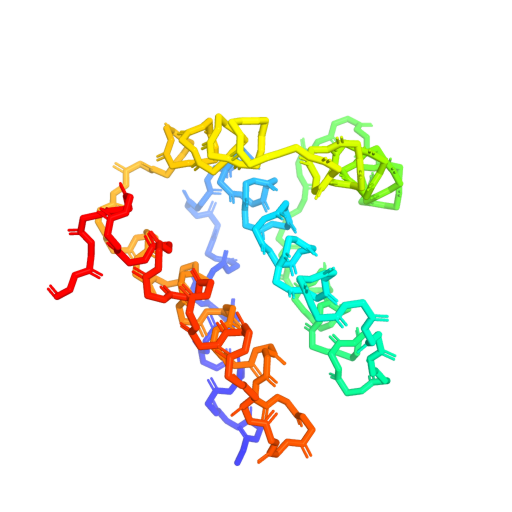 119 ? 12.945 -3.809 -8.190 1.00 87.44 119 SER A C 1
ATOM 938 O O . SER A 1 119 ? 12.976 -4.054 -6.988 1.00 87.44 119 SER A O 1
ATOM 940 N N . GLU A 1 120 ? 12.451 -2.676 -8.680 1.00 88.69 120 GLU A N 1
ATOM 941 C CA . GLU A 1 120 ? 11.965 -1.556 -7.877 1.00 88.69 120 GLU A CA 1
ATOM 942 C C . GLU A 1 120 ? 10.744 -1.935 -7.026 1.00 88.69 120 GLU A C 1
ATOM 944 O O . GLU A 1 120 ? 10.673 -1.595 -5.843 1.00 88.69 120 GLU A O 1
ATOM 949 N N . GLU A 1 121 ? 9.799 -2.684 -7.595 1.00 89.81 121 GLU A N 1
ATOM 950 C CA . GLU A 1 121 ? 8.625 -3.187 -6.876 1.00 89.81 121 GLU A CA 1
ATOM 951 C C . GLU A 1 121 ? 9.023 -4.218 -5.828 1.00 89.81 121 GLU A C 1
ATOM 953 O O . GLU A 1 121 ? 8.535 -4.190 -4.700 1.00 89.81 121 GLU A O 1
ATOM 958 N N . LYS A 1 122 ? 9.950 -5.115 -6.175 1.00 91.69 122 LYS A N 1
ATOM 959 C CA . LYS A 1 122 ? 10.463 -6.108 -5.236 1.00 91.69 122 LYS A CA 1
ATOM 960 C C . LYS A 1 122 ? 11.154 -5.447 -4.041 1.00 91.69 122 LYS A C 1
ATOM 962 O O . LYS A 1 122 ? 10.842 -5.789 -2.905 1.00 91.69 122 LYS A O 1
ATOM 967 N N . GLU A 1 123 ? 12.041 -4.483 -4.282 1.00 92.38 123 GLU A N 1
ATOM 968 C CA . GLU A 1 123 ? 12.713 -3.716 -3.223 1.00 92.38 123 GLU A CA 1
ATOM 969 C C . GLU A 1 123 ? 11.710 -2.966 -2.336 1.00 92.38 123 GLU A C 1
ATOM 971 O O . GLU A 1 123 ? 11.863 -2.893 -1.109 1.00 92.38 123 GLU A O 1
ATOM 976 N N . PHE A 1 124 ? 10.651 -2.427 -2.943 1.00 92.75 124 PHE A N 1
ATOM 977 C CA . PHE A 1 124 ? 9.569 -1.799 -2.203 1.00 92.75 124 PHE A CA 1
ATOM 978 C C . PHE A 1 124 ? 8.832 -2.800 -1.312 1.00 92.75 124 PHE A C 1
ATOM 980 O O . PHE A 1 124 ? 8.666 -2.539 -0.123 1.00 92.75 124 PHE A O 1
ATOM 987 N N . LEU A 1 125 ? 8.442 -3.958 -1.841 1.00 94.25 125 LEU A N 1
ATOM 988 C CA . LEU A 1 125 ? 7.734 -4.993 -1.084 1.00 94.25 125 LEU A CA 1
ATOM 989 C C . LEU A 1 125 ? 8.594 -5.567 0.053 1.00 94.25 125 LEU A C 1
ATOM 991 O O . LEU A 1 125 ? 8.078 -5.777 1.152 1.00 94.25 125 LEU A O 1
ATOM 995 N N . ASP A 1 126 ? 9.904 -5.718 -0.154 1.00 94.81 126 ASP A N 1
ATOM 996 C CA . ASP A 1 126 ? 10.855 -6.088 0.903 1.00 94.81 126 ASP A CA 1
ATOM 997 C C . ASP A 1 126 ? 10.905 -5.013 2.011 1.00 94.81 126 ASP A C 1
ATOM 999 O O . ASP A 1 126 ? 10.914 -5.326 3.207 1.00 94.81 126 ASP A O 1
ATOM 1003 N N . THR A 1 127 ? 10.852 -3.731 1.634 1.00 94.56 127 THR A N 1
ATOM 1004 C CA . THR A 1 127 ? 10.760 -2.612 2.588 1.00 94.56 127 THR A CA 1
ATOM 1005 C C . THR A 1 127 ? 9.444 -2.651 3.372 1.00 94.56 127 THR A C 1
ATOM 1007 O O . THR A 1 127 ? 9.445 -2.466 4.591 1.00 94.56 127 THR A O 1
ATOM 1010 N N . VAL A 1 128 ? 8.318 -2.927 2.705 1.00 95.81 128 VAL A N 1
ATOM 1011 C CA . VAL A 1 128 ? 7.009 -3.098 3.356 1.00 95.81 128 VAL A CA 1
ATOM 1012 C C . VAL A 1 128 ? 7.068 -4.241 4.369 1.00 95.81 128 VAL A C 1
ATOM 1014 O O . VAL A 1 128 ? 6.690 -4.041 5.523 1.00 95.81 128 VAL A O 1
ATOM 1017 N N . ALA A 1 129 ? 7.601 -5.403 3.982 1.00 95.75 129 ALA A N 1
ATOM 1018 C CA . ALA A 1 129 ? 7.773 -6.557 4.863 1.00 95.75 129 ALA A CA 1
ATOM 1019 C C . ALA A 1 129 ? 8.580 -6.205 6.124 1.00 95.75 129 ALA A C 1
ATOM 1021 O O . ALA A 1 129 ? 8.182 -6.548 7.245 1.00 95.75 129 ALA A O 1
ATOM 1022 N N . GLN A 1 130 ? 9.671 -5.449 5.960 1.00 95.56 130 GLN A N 1
ATOM 1023 C CA . GLN A 1 130 ? 10.504 -4.984 7.065 1.00 95.56 130 GLN A CA 1
ATOM 1024 C C . GLN A 1 130 ? 9.754 -4.027 8.004 1.00 95.56 130 GLN A C 1
ATOM 1026 O O . GLN A 1 130 ? 9.762 -4.237 9.219 1.00 95.56 130 GLN A O 1
ATOM 1031 N N . VAL A 1 131 ? 9.090 -2.994 7.471 1.00 95.56 131 VAL A N 1
ATOM 1032 C CA . VAL A 1 131 ? 8.355 -1.999 8.280 1.00 95.56 131 VAL A CA 1
ATOM 1033 C C . VAL A 1 131 ? 7.178 -2.643 9.009 1.00 95.56 131 VAL A C 1
ATOM 1035 O O . VAL A 1 131 ? 6.920 -2.350 10.179 1.00 95.56 131 VAL A O 1
ATOM 1038 N N . PHE A 1 132 ? 6.478 -3.558 8.345 1.00 94.69 132 PHE A N 1
ATOM 1039 C CA . PHE A 1 132 ? 5.324 -4.248 8.918 1.00 94.69 132 PHE A CA 1
ATOM 1040 C C . PHE A 1 132 ? 5.741 -5.353 9.891 1.00 94.69 132 PHE A C 1
ATOM 1042 O O . PHE A 1 132 ? 4.899 -5.862 10.634 1.00 94.69 132 PHE A O 1
ATOM 1049 N N . GLN A 1 133 ? 7.036 -5.687 9.921 1.00 93.69 133 GLN A N 1
ATOM 1050 C CA . GLN A 1 133 ? 7.616 -6.776 10.701 1.00 93.69 133 GLN A CA 1
ATOM 1051 C C . GLN A 1 133 ? 6.981 -8.126 10.350 1.00 93.69 133 GLN A C 1
ATOM 1053 O O . GLN A 1 133 ? 6.813 -8.992 11.211 1.00 93.69 133 GLN A O 1
ATOM 1058 N N . VAL A 1 134 ? 6.616 -8.300 9.079 1.00 86.56 134 VAL A N 1
ATOM 1059 C CA . VAL A 1 134 ? 6.001 -9.509 8.532 1.00 86.56 134 VAL A CA 1
ATOM 1060 C C . VAL A 1 134 ? 6.963 -10.135 7.529 1.00 86.56 134 VAL A C 1
ATOM 1062 O O . VAL A 1 134 ? 7.027 -9.751 6.371 1.00 86.56 134 VAL A O 1
ATOM 1065 N N . GLY A 1 135 ? 7.744 -11.090 8.024 1.00 61.91 135 GLY A N 1
ATOM 1066 C CA . GLY A 1 135 ? 8.629 -11.977 7.272 1.00 61.91 135 GLY A CA 1
ATOM 1067 C C . GLY A 1 135 ? 8.522 -13.381 7.836 1.00 61.91 135 GLY A C 1
ATOM 1068 O O . GLY A 1 135 ? 8.167 -13.488 9.040 1.00 61.91 135 GLY A O 1
#

Foldseek 3Di:
DVVVLVVLLCVLQPPPQDLLLLLLLLLLLLLLQPQVPDHDPLLVVLSVVSVVRHDHDDPDDPVRSNVVSNVQSVVQSVDPVSNVVSLLVSLVSDPDLVSLVSSLVSSVCSCCRVPDNDDRSVVVSVVSCVSNVND